Protein AF-A0A4Y2PB49-F1 (afdb_monomer_lite)

Sequence (156 aa):
MDCFWKKRYARDLRQFNTACHTHTSLLNKETLISDLRSLDALGILNPSEKKNKLQEEARDNFLSTIKVNEEGRFRVSLPWLDNHLPLKDNHDLAVKRLDSTVKRLKAEKLYDAYGEVFNEWKREGIIEEVPKSEIDLPCHYLPHRHVVKQKHYNTN

Secondary structure (DSSP, 8-state):
--------------------------------HHHHT-TTTTT----TT---HHHHHHHHHHHHT-EE-TTS-EE----PPTTPPPPPP-HHHHHHHHHHHHHHHHHTT-HHHHHHHHHHHHHTTSS-PPPGGGTTS----------PPP------

Organism: Araneus ventricosus (NCBI:txid182803)

pLDDT: mean 74.33, std 21.07, range [30.81, 96.0]

Foldseek 3Di:
DPFFDDDDDDDDDDDDDDDDDDDDDDDDDPDDVVCVPDVVVVVNDDPDDCPPVLNVQQVVQQVVQWDADPVRDTDGDDRDDPPDDQDDEDVVVSVVLVVVQCVVCVVVVNNVVVVVVVVVCVVVVVDDGDDPVCPPPRDYTDRDHDDDDDDDDDDD

Radius of gyration: 24.25 Å; chains: 1; bounding box: 45×54×57 Å

Structure (mmCIF, N/CA/C/O backbone):
data_AF-A0A4Y2PB49-F1
#
_entry.id   AF-A0A4Y2PB49-F1
#
loop_
_atom_site.group_PDB
_atom_site.id
_atom_site.type_symbol
_atom_site.label_atom_id
_atom_site.label_alt_id
_atom_site.label_comp_id
_atom_site.label_asym_id
_atom_site.label_entity_id
_atom_site.label_seq_id
_atom_site.pdbx_PDB_ins_code
_atom_site.Cartn_x
_atom_site.Cartn_y
_atom_site.Cartn_z
_atom_site.occupancy
_atom_site.B_iso_or_equiv
_atom_site.auth_seq_id
_atom_site.auth_comp_id
_atom_site.auth_asym_id
_atom_site.auth_atom_id
_atom_site.pdbx_PDB_model_num
ATOM 1 N N . MET A 1 1 ? 3.413 3.220 -15.539 1.00 33.28 1 MET A N 1
ATOM 2 C CA . MET A 1 1 ? 3.259 2.497 -14.257 1.00 33.28 1 MET A CA 1
ATOM 3 C C . MET A 1 1 ? 3.339 3.539 -13.151 1.00 33.28 1 MET A C 1
ATOM 5 O O . MET A 1 1 ? 4.307 3.565 -12.403 1.00 33.28 1 MET A O 1
ATOM 9 N N . ASP A 1 2 ? 2.345 4.426 -13.108 1.00 33.31 2 ASP A N 1
ATOM 10 C CA . ASP A 1 2 ? 2.254 5.516 -12.134 1.00 33.31 2 ASP A CA 1
ATOM 11 C C . ASP A 1 2 ? 1.086 5.198 -11.214 1.00 33.31 2 ASP A C 1
ATOM 13 O O . ASP A 1 2 ? -0.026 5.684 -11.389 1.00 33.31 2 ASP A O 1
ATOM 17 N N . CYS A 1 3 ? 1.310 4.276 -10.284 1.00 34.69 3 CYS A N 1
ATOM 18 C CA . CYS A 1 3 ? 0.318 3.941 -9.273 1.00 34.69 3 CYS A CA 1
ATOM 19 C C . CYS A 1 3 ? 1.050 3.782 -7.946 1.00 34.69 3 CYS A C 1
ATOM 21 O O . CYS A 1 3 ? 1.752 2.800 -7.696 1.00 34.69 3 CYS A O 1
ATOM 23 N N . PHE A 1 4 ? 0.931 4.822 -7.135 1.00 33.06 4 PHE A N 1
ATOM 24 C CA . PHE A 1 4 ? 1.453 4.909 -5.789 1.00 33.06 4 PHE A CA 1
ATOM 25 C C . PHE A 1 4 ? 0.488 4.224 -4.814 1.00 33.06 4 PHE A C 1
ATOM 27 O O . PHE A 1 4 ? -0.686 4.573 -4.762 1.00 33.06 4 PHE A O 1
ATOM 34 N N . TRP A 1 5 ? 0.983 3.274 -4.015 1.00 40.81 5 TRP A N 1
ATOM 35 C CA . TRP A 1 5 ? 0.150 2.475 -3.108 1.00 40.81 5 TRP A CA 1
ATOM 36 C C . TRP A 1 5 ? 0.495 2.682 -1.627 1.00 40.81 5 TRP A C 1
ATOM 38 O O . TRP A 1 5 ? 1.657 2.816 -1.233 1.00 40.81 5 TRP A O 1
ATOM 48 N N . LYS A 1 6 ? -0.568 2.693 -0.813 1.00 30.81 6 LYS A N 1
ATOM 49 C CA . LYS A 1 6 ? -0.676 3.094 0.602 1.00 30.81 6 LYS A CA 1
ATOM 50 C C . LYS A 1 6 ? -1.096 1.870 1.450 1.00 30.81 6 LYS A C 1
ATOM 52 O O . LYS A 1 6 ? -2.026 1.166 1.090 1.00 30.81 6 LYS A O 1
ATOM 57 N N . LYS A 1 7 ? -0.402 1.598 2.562 1.00 33.59 7 LYS A N 1
ATOM 58 C CA . LYS A 1 7 ? -0.534 0.456 3.532 1.00 33.59 7 LYS A CA 1
ATOM 59 C C . LYS A 1 7 ? 0.152 0.727 4.898 1.00 33.59 7 LYS A C 1
ATOM 61 O O . LYS A 1 7 ? 1.179 0.148 5.246 1.00 33.59 7 LYS A O 1
ATOM 66 N N . ARG A 1 8 ? -0.265 1.778 5.592 1.00 32.12 8 ARG A N 1
ATOM 67 C CA . ARG A 1 8 ? 0.485 2.408 6.696 1.00 32.12 8 ARG A CA 1
ATOM 68 C C . ARG A 1 8 ? 0.786 1.434 7.854 1.00 32.12 8 ARG A C 1
ATOM 70 O O . ARG A 1 8 ? -0.147 1.066 8.546 1.00 32.12 8 ARG A O 1
ATOM 77 N N . TYR A 1 9 ? 2.059 1.100 8.115 1.00 32.53 9 TYR A N 1
ATOM 78 C CA . TYR A 1 9 ? 2.522 0.554 9.407 1.00 32.53 9 TYR A CA 1
ATOM 79 C C . TYR A 1 9 ? 3.974 0.953 9.717 1.00 32.53 9 TYR A C 1
ATOM 81 O O . TYR A 1 9 ? 4.862 0.818 8.877 1.00 32.53 9 TYR A O 1
ATOM 89 N N . ALA A 1 10 ? 4.201 1.411 10.950 1.00 33.84 10 ALA A N 1
ATOM 90 C CA . ALA A 1 10 ? 5.507 1.650 11.557 1.00 33.84 10 ALA A CA 1
ATOM 91 C C . ALA A 1 10 ? 5.780 0.548 12.597 1.00 33.84 10 ALA A C 1
ATOM 93 O O . ALA A 1 10 ? 4.884 0.196 13.362 1.00 33.84 10 ALA A O 1
ATOM 94 N N . ARG A 1 11 ? 7.000 -0.002 12.625 1.00 34.06 11 ARG A N 1
ATOM 95 C CA . ARG A 1 11 ? 7.461 -0.947 13.655 1.00 34.06 11 ARG A CA 1
ATOM 96 C C . ARG A 1 11 ? 8.764 -0.414 14.250 1.00 34.06 11 ARG A C 1
ATOM 98 O O . ARG A 1 11 ? 9.738 -0.249 13.520 1.00 34.06 11 ARG A O 1
ATOM 105 N N . ASP A 1 12 ? 8.735 -0.126 15.548 1.00 33.62 12 ASP A N 1
ATOM 106 C CA . ASP A 1 12 ? 9.891 0.260 16.361 1.00 33.62 12 ASP A CA 1
ATOM 107 C C . ASP A 1 12 ? 10.733 -0.992 16.685 1.00 33.62 12 ASP A C 1
ATOM 109 O O . ASP A 1 12 ? 10.190 -2.066 16.960 1.00 33.62 12 ASP A O 1
ATOM 113 N N . LEU A 1 13 ? 12.057 -0.860 16.596 1.00 34.53 13 LEU A N 1
ATOM 114 C CA . LEU A 1 13 ? 13.055 -1.898 16.865 1.00 34.53 13 LEU A CA 1
ATOM 115 C C . LEU A 1 13 ? 13.671 -1.617 18.236 1.00 34.53 13 LEU A C 1
ATOM 117 O O . LEU A 1 13 ? 14.375 -0.624 18.400 1.00 34.53 13 LEU A O 1
ATOM 121 N N . ARG A 1 14 ? 13.491 -2.527 19.197 1.00 35.22 14 ARG A N 1
ATOM 122 C CA . ARG A 1 14 ? 14.369 -2.613 20.370 1.00 35.22 14 ARG A CA 1
ATOM 123 C C . ARG A 1 14 ? 14.804 -4.059 20.602 1.00 35.22 14 ARG A C 1
ATOM 125 O O . ARG A 1 14 ? 13.983 -4.950 20.786 1.00 35.22 14 ARG A O 1
ATOM 132 N N . GLN A 1 15 ? 16.120 -4.252 20.524 1.00 37.75 15 GLN A N 1
ATOM 133 C CA . GLN A 1 15 ? 16.862 -5.416 21.015 1.00 37.75 15 GLN A CA 1
ATOM 134 C C . GLN A 1 15 ? 16.678 -5.549 22.532 1.00 37.75 15 GLN A C 1
ATOM 136 O O . GLN A 1 15 ? 16.512 -4.521 23.175 1.00 37.75 15 GLN A O 1
ATOM 141 N N . PHE A 1 16 ? 16.780 -6.763 23.088 1.00 31.28 16 PHE A N 1
ATOM 142 C CA . PHE A 1 16 ? 17.691 -7.065 24.208 1.00 31.28 16 PHE A CA 1
ATOM 143 C C . PHE A 1 16 ? 17.756 -8.579 24.527 1.00 31.28 16 PHE A C 1
ATOM 145 O O . PHE A 1 16 ? 16.746 -9.227 24.771 1.00 31.28 16 PHE A O 1
ATOM 152 N N . ASN A 1 17 ? 19.002 -9.066 24.521 1.00 31.34 17 ASN A N 1
ATOM 153 C CA . ASN A 1 17 ? 19.662 -10.143 25.272 1.00 31.34 17 ASN A CA 1
ATOM 154 C C . ASN A 1 17 ? 19.138 -11.592 25.336 1.00 31.34 17 ASN A C 1
ATOM 156 O O . ASN A 1 17 ? 18.162 -11.935 25.992 1.00 31.34 17 ASN A O 1
ATOM 160 N N . THR A 1 18 ? 19.998 -12.458 24.793 1.00 42.44 18 THR A N 1
ATOM 161 C CA . THR A 1 18 ? 20.225 -13.869 25.122 1.00 42.44 18 THR A CA 1
ATOM 162 C C . THR A 1 18 ? 20.556 -14.077 26.606 1.00 42.44 18 THR A C 1
ATOM 164 O O . THR A 1 18 ? 21.481 -13.448 27.119 1.00 42.44 18 THR A O 1
ATOM 167 N N . ALA A 1 19 ? 19.895 -15.039 27.259 1.00 36.62 19 ALA A N 1
ATOM 168 C CA . ALA A 1 19 ? 20.401 -15.688 28.468 1.00 36.62 19 ALA A CA 1
ATOM 169 C C . ALA A 1 19 ? 20.035 -17.186 28.507 1.00 36.62 19 ALA A C 1
ATOM 171 O O . ALA A 1 19 ? 18.932 -17.596 28.157 1.00 36.62 19 ALA A O 1
ATOM 172 N N . CYS A 1 20 ? 21.048 -17.955 28.899 1.00 34.50 20 CYS A N 1
ATOM 173 C CA . CYS A 1 20 ? 21.227 -19.403 29.004 1.00 34.50 20 CYS A CA 1
ATOM 174 C C . CYS A 1 20 ? 20.045 -20.224 29.568 1.00 34.50 20 CYS A C 1
ATOM 176 O O . CYS A 1 20 ? 19.416 -19.833 30.547 1.00 34.50 20 CYS A O 1
ATOM 178 N N . HIS A 1 21 ? 19.812 -21.412 28.996 1.00 32.12 21 HIS A N 1
ATOM 179 C CA . HIS A 1 21 ? 18.908 -22.436 29.532 1.00 32.12 21 HIS A CA 1
ATOM 180 C C . HIS A 1 21 ? 19.548 -23.206 30.695 1.00 32.12 21 HIS A C 1
ATOM 182 O O . HIS A 1 21 ? 20.612 -23.801 30.536 1.00 32.12 21 HIS A O 1
ATOM 188 N N . THR A 1 22 ? 18.844 -23.295 31.826 1.00 35.81 22 THR A N 1
ATOM 189 C CA . THR A 1 22 ? 19.049 -24.347 32.830 1.00 35.81 22 THR A CA 1
ATOM 190 C C . THR A 1 22 ? 17.782 -25.190 32.955 1.00 35.81 22 THR A C 1
ATOM 192 O O . THR A 1 22 ? 16.665 -24.687 33.051 1.00 35.81 22 THR A O 1
ATOM 195 N N . HIS A 1 23 ? 17.973 -26.504 32.879 1.00 40.00 23 HIS A N 1
ATOM 196 C CA . HIS A 1 23 ? 16.931 -27.524 32.822 1.00 40.00 23 HIS A CA 1
ATOM 197 C C . HIS A 1 23 ? 16.315 -27.713 34.217 1.00 40.00 23 HIS A C 1
ATOM 199 O O . HIS A 1 23 ? 17.005 -28.157 35.134 1.00 40.00 23 HIS A O 1
ATOM 205 N N . THR A 1 24 ? 15.036 -27.385 34.403 1.00 43.09 24 THR A N 1
ATOM 206 C CA . THR A 1 24 ? 14.309 -27.681 35.650 1.00 43.09 24 THR A CA 1
ATOM 207 C C . THR A 1 24 ? 13.566 -29.005 35.485 1.00 43.09 24 THR A C 1
ATOM 209 O O . THR A 1 24 ? 12.793 -29.189 34.547 1.00 43.09 24 THR A O 1
ATOM 212 N N . SER A 1 25 ? 13.871 -29.968 36.351 1.00 47.22 25 SER A N 1
ATOM 213 C CA . SER A 1 25 ? 13.267 -31.299 36.388 1.00 47.22 25 SER A CA 1
ATOM 214 C C . SER A 1 25 ? 11.765 -31.239 36.700 1.00 47.22 25 SER A C 1
ATOM 216 O O . SER A 1 25 ? 11.314 -30.474 37.551 1.00 47.22 25 SER A O 1
ATOM 218 N N . LEU A 1 26 ? 10.998 -32.068 35.986 1.00 40.91 26 LEU A N 1
ATOM 219 C CA . LEU A 1 26 ? 9.541 -32.201 36.056 1.00 40.91 26 LEU A CA 1
ATOM 220 C C . LEU A 1 26 ? 9.073 -32.677 37.440 1.00 40.91 26 LEU A C 1
ATOM 222 O O . LEU A 1 26 ? 9.311 -33.821 37.824 1.00 40.91 26 LEU A O 1
ATOM 226 N N . LEU A 1 27 ? 8.344 -31.819 38.157 1.00 45.28 27 LEU A N 1
ATOM 227 C CA . LEU A 1 27 ? 7.489 -32.233 39.264 1.00 45.28 27 LEU A CA 1
ATOM 228 C C . LEU A 1 27 ? 6.110 -32.579 38.679 1.00 45.28 27 LEU A C 1
ATOM 230 O O . LEU A 1 27 ? 5.324 -31.686 38.366 1.00 45.28 27 LEU A O 1
ATOM 234 N N . ASN A 1 28 ? 5.826 -33.871 38.506 1.00 53.91 28 ASN A N 1
ATOM 235 C CA . ASN A 1 28 ? 4.497 -34.355 38.132 1.00 53.91 28 ASN A CA 1
ATOM 236 C C . ASN A 1 28 ? 3.523 -34.095 39.287 1.00 53.91 28 ASN A C 1
ATOM 238 O O . ASN A 1 28 ? 3.421 -34.882 40.226 1.00 53.91 28 ASN A O 1
ATOM 242 N N . LYS A 1 29 ? 2.805 -32.979 39.208 1.00 52.44 29 LYS A N 1
ATOM 243 C CA . LYS A 1 29 ? 1.485 -32.835 39.817 1.00 52.44 29 LYS A CA 1
ATOM 244 C C . LYS A 1 29 ? 0.493 -32.863 38.665 1.00 52.44 29 LYS A C 1
ATOM 246 O O . LYS A 1 29 ? 0.729 -32.199 37.661 1.00 52.44 29 LYS A O 1
ATOM 251 N N . GLU A 1 30 ? -0.554 -33.672 38.782 1.00 58.72 30 GLU A N 1
ATOM 252 C CA . GLU A 1 30 ? -1.640 -33.751 37.805 1.00 58.72 30 GLU A CA 1
ATOM 253 C C . GLU A 1 30 ? -2.319 -32.380 37.706 1.00 58.72 30 GLU A C 1
ATOM 255 O O . GLU A 1 30 ? -3.211 -32.047 38.481 1.00 58.72 30 GLU A O 1
ATOM 260 N N . THR A 1 31 ? -1.830 -31.537 36.800 1.00 54.03 31 THR A N 1
ATOM 261 C CA . THR A 1 31 ? -2.431 -30.246 36.494 1.00 54.03 31 THR A CA 1
ATOM 262 C C . THR A 1 31 ? -3.545 -30.486 35.490 1.00 54.03 31 THR A C 1
ATOM 264 O O . THR A 1 31 ? -3.346 -31.121 34.449 1.00 54.03 31 THR A O 1
ATOM 267 N N . LEU A 1 32 ? -4.750 -29.996 35.789 1.00 65.00 32 LEU A N 1
ATOM 268 C CA . LEU A 1 32 ? -5.811 -29.983 34.790 1.00 65.00 32 LEU A CA 1
ATOM 269 C C . LEU A 1 32 ? -5.318 -29.155 33.595 1.00 65.00 32 LEU A C 1
ATOM 271 O O . LEU A 1 32 ? -4.609 -28.166 33.766 1.00 65.00 32 LEU A O 1
ATOM 275 N N . ILE A 1 33 ? -5.701 -29.515 32.366 1.00 65.00 33 ILE A N 1
ATOM 276 C CA . ILE A 1 33 ? -5.315 -28.761 31.150 1.00 65.00 33 ILE A CA 1
ATOM 277 C C . ILE A 1 33 ? -5.661 -27.264 31.284 1.00 65.00 33 ILE A C 1
ATOM 279 O O . ILE A 1 33 ? -4.984 -26.406 30.717 1.00 65.00 33 ILE A O 1
ATOM 283 N N . SER A 1 34 ? -6.704 -26.958 32.062 1.00 62.91 34 SER A N 1
ATOM 284 C CA . SER A 1 34 ? -7.087 -25.599 32.446 1.00 62.91 34 SER A CA 1
ATOM 285 C C . SER A 1 34 ? -5.974 -24.866 33.202 1.00 62.91 34 SER A C 1
ATOM 287 O O . SER A 1 34 ? -5.661 -23.725 32.872 1.00 62.91 34 SER A O 1
ATOM 289 N N . ASP A 1 35 ? -5.325 -25.533 34.154 1.00 63.38 35 ASP A N 1
ATOM 290 C CA . ASP A 1 35 ? -4.254 -24.965 34.974 1.00 63.38 35 ASP A CA 1
ATOM 291 C C . ASP A 1 35 ? -2.988 -24.746 34.145 1.00 63.38 35 ASP A C 1
ATOM 293 O O . ASP A 1 35 ? -2.348 -23.710 34.274 1.00 63.38 35 ASP A O 1
ATOM 297 N N . LEU A 1 36 ? -2.682 -25.645 33.203 1.00 64.06 36 LEU A N 1
ATOM 298 C CA . LEU A 1 36 ? -1.575 -25.503 32.240 1.00 64.06 36 LEU A CA 1
ATOM 299 C C . LEU A 1 36 ? -1.717 -24.271 31.328 1.00 64.06 36 LEU A C 1
ATOM 301 O O . LEU A 1 36 ? -0.728 -23.760 30.805 1.00 64.06 36 LEU A O 1
ATOM 305 N N . ARG A 1 37 ? -2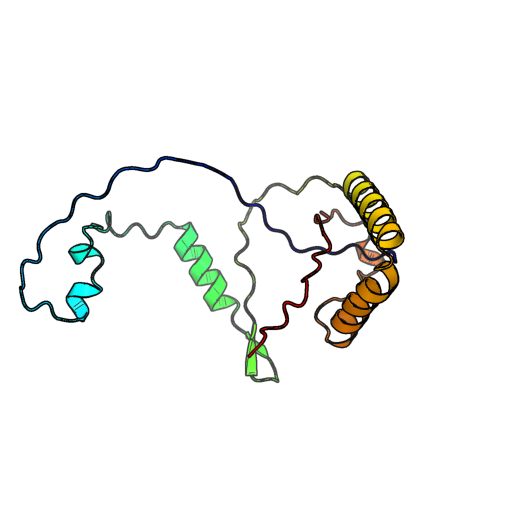.953 -23.806 31.119 1.00 63.09 37 ARG A N 1
ATOM 306 C CA . ARG A 1 37 ? -3.276 -22.600 30.343 1.00 63.09 37 ARG A CA 1
ATOM 307 C C . ARG A 1 37 ? -3.512 -21.373 31.213 1.00 63.09 37 ARG A C 1
ATOM 309 O O . ARG A 1 37 ? -3.765 -20.294 30.674 1.00 63.09 37 ARG A O 1
ATOM 316 N N . SER A 1 38 ? -3.441 -21.516 32.531 1.00 68.62 38 SER A N 1
ATOM 317 C CA . SER A 1 38 ? -3.505 -20.367 33.416 1.00 68.62 38 SER A CA 1
ATOM 318 C C . SER A 1 38 ? -2.206 -19.566 33.284 1.00 68.62 38 SER A C 1
ATOM 320 O O . SER A 1 38 ? -1.103 -20.111 33.329 1.00 68.62 38 SER A O 1
ATOM 322 N N . LEU A 1 39 ? -2.332 -18.250 33.096 1.00 64.25 39 LEU A N 1
ATOM 323 C CA . LEU A 1 39 ? -1.181 -17.334 33.109 1.00 64.25 39 LEU A CA 1
ATOM 324 C C . LEU A 1 39 ? -0.438 -17.397 34.456 1.00 64.25 39 LEU A C 1
ATOM 326 O O . LEU A 1 39 ? 0.771 -17.185 34.508 1.00 64.25 39 LEU A O 1
ATOM 330 N N . ASP A 1 40 ? -1.162 -17.781 35.509 1.00 63.62 40 ASP A N 1
ATOM 331 C CA . ASP A 1 40 ? -0.658 -17.994 36.861 1.00 63.62 40 ASP A CA 1
ATOM 332 C C . ASP A 1 40 ? 0.307 -19.192 36.947 1.00 63.62 40 ASP A C 1
ATOM 334 O O . ASP A 1 40 ? 1.396 -19.071 37.505 1.00 63.62 40 ASP A O 1
ATOM 338 N N . ALA A 1 41 ? 0.000 -20.315 36.280 1.00 69.88 41 ALA A N 1
ATOM 339 C CA . ALA A 1 41 ? 0.924 -21.452 36.168 1.00 69.88 41 ALA A CA 1
ATOM 340 C C . ALA A 1 41 ? 2.201 -21.120 35.377 1.00 69.88 41 ALA A C 1
ATOM 342 O O . ALA A 1 41 ? 3.227 -21.774 35.562 1.00 69.88 41 ALA A O 1
ATOM 343 N N . LEU A 1 42 ? 2.156 -20.095 34.518 1.00 70.00 42 LEU A N 1
ATOM 344 C CA . LEU A 1 42 ? 3.323 -19.568 33.803 1.00 70.00 42 LEU A CA 1
ATOM 345 C C . LEU A 1 42 ? 4.101 -18.520 34.619 1.00 70.00 42 LEU A C 1
ATOM 347 O O . LEU A 1 42 ? 5.044 -17.924 34.099 1.00 70.00 42 LEU A O 1
ATOM 351 N N . GLY A 1 43 ? 3.717 -18.265 35.877 1.00 63.50 43 GLY A N 1
ATOM 352 C CA . GLY A 1 43 ? 4.334 -17.246 36.729 1.00 63.50 43 GLY A CA 1
ATOM 353 C C . GLY A 1 43 ? 4.074 -15.811 36.258 1.00 63.50 43 GLY A C 1
ATOM 354 O O . GLY A 1 43 ? 4.705 -14.872 36.744 1.00 63.50 43 GLY A O 1
ATOM 355 N N . ILE A 1 44 ? 3.149 -15.624 35.312 1.00 72.31 44 ILE A N 1
ATOM 356 C CA . ILE A 1 44 ? 2.699 -14.316 34.845 1.00 72.31 44 ILE A CA 1
ATOM 357 C C . ILE A 1 44 ? 1.549 -13.904 35.760 1.00 72.31 44 ILE A C 1
ATOM 359 O O . ILE A 1 44 ? 0.370 -14.076 35.448 1.00 72.31 44 ILE A O 1
ATOM 363 N N . LEU A 1 45 ? 1.913 -13.362 36.921 1.00 65.44 45 LEU A N 1
ATOM 364 C CA . LEU A 1 45 ? 0.963 -12.709 37.811 1.00 65.44 45 LEU A CA 1
ATOM 365 C C . LEU A 1 45 ? 0.346 -11.541 37.043 1.00 65.44 45 LEU A C 1
ATOM 367 O O . LEU A 1 45 ? 1.064 -10.612 36.670 1.00 65.44 45 LEU A O 1
ATOM 371 N N . ASN A 1 46 ? -0.965 -11.590 36.786 1.00 57.94 46 ASN A N 1
ATOM 372 C CA . ASN A 1 46 ? -1.688 -10.460 36.212 1.00 57.94 46 ASN A CA 1
ATOM 373 C C . ASN A 1 46 ? -1.489 -9.270 37.158 1.00 57.94 46 ASN A C 1
ATOM 375 O O . ASN A 1 46 ? -2.031 -9.298 38.268 1.00 57.94 46 ASN A O 1
ATOM 379 N N . PRO A 1 47 ? -0.728 -8.229 36.772 1.00 56.53 47 PRO A N 1
ATOM 380 C CA . PRO A 1 47 ? -0.637 -7.024 37.568 1.00 56.53 47 PRO A CA 1
ATOM 381 C C . PRO A 1 47 ? -2.000 -6.355 37.422 1.00 56.53 47 PRO A C 1
ATOM 383 O O . PRO A 1 47 ? -2.243 -5.670 36.435 1.00 56.53 47 PRO A O 1
ATOM 386 N N . SER A 1 48 ? -2.908 -6.701 38.336 1.00 52.59 48 SER A N 1
ATOM 387 C CA . SER A 1 48 ? -4.170 -6.033 38.644 1.00 52.59 48 SER A CA 1
ATOM 388 C C . SER A 1 48 ? -4.836 -5.333 37.462 1.00 52.59 48 SER A C 1
ATOM 390 O O . SER A 1 48 ? -4.482 -4.198 37.183 1.00 52.59 48 SER A O 1
ATOM 392 N N . GLU A 1 49 ? -5.804 -6.004 36.821 1.00 56.31 49 GLU A N 1
ATOM 393 C CA . GLU 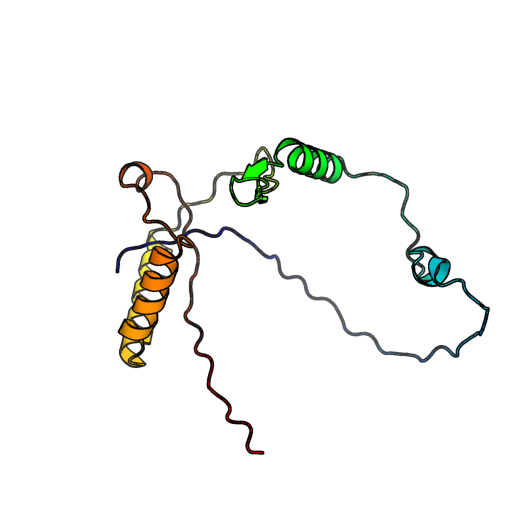A 1 49 ? -7.065 -5.516 36.204 1.00 56.31 49 GLU A CA 1
ATOM 394 C C . GLU A 1 49 ? -7.218 -4.034 35.780 1.00 56.31 49 GLU A C 1
ATOM 396 O O . GLU A 1 49 ? -8.326 -3.516 35.658 1.00 56.31 49 GLU A O 1
ATOM 401 N N . LYS A 1 50 ? -6.149 -3.311 35.476 1.00 56.19 50 LYS A N 1
ATOM 402 C CA . LYS A 1 50 ? -6.199 -2.012 34.835 1.00 56.19 50 LYS A CA 1
ATOM 403 C C . LYS A 1 50 ? -6.297 -2.328 33.363 1.00 56.19 50 LYS A C 1
ATOM 405 O O . LYS A 1 50 ? -5.297 -2.316 32.651 1.00 56.19 50 LYS A O 1
ATOM 410 N N . LYS A 1 51 ? -7.518 -2.633 32.911 1.00 54.88 51 LYS A N 1
ATOM 411 C CA . LYS A 1 51 ? -7.867 -2.436 31.504 1.00 54.88 51 LYS A CA 1
ATOM 412 C C . LYS A 1 51 ? -7.390 -1.030 31.169 1.00 54.88 51 LYS A C 1
ATOM 414 O O . LYS A 1 51 ? -7.895 -0.047 31.712 1.00 54.88 51 LYS A O 1
ATOM 419 N N . ASN A 1 52 ? -6.327 -0.936 30.378 1.00 70.25 52 ASN A N 1
ATOM 420 C CA . ASN A 1 52 ? -5.841 0.365 29.957 1.00 70.25 52 ASN A CA 1
ATOM 421 C C . ASN A 1 52 ? -6.985 0.994 29.162 1.00 70.25 52 ASN A C 1
ATOM 423 O O . ASN A 1 52 ? -7.559 0.311 28.318 1.00 70.25 52 ASN A O 1
ATOM 427 N N . LYS A 1 53 ? -7.332 2.260 29.422 1.00 75.75 53 LYS A N 1
ATOM 428 C CA . LYS A 1 53 ? -8.439 2.953 28.729 1.00 75.75 53 LYS A CA 1
ATOM 429 C C . LYS A 1 53 ? -8.394 2.742 27.208 1.00 75.75 53 LYS A C 1
ATOM 431 O O . LYS A 1 53 ? -9.400 2.420 26.596 1.00 75.75 53 LYS A O 1
ATOM 436 N N . LEU A 1 54 ? -7.185 2.743 26.648 1.00 76.31 54 LEU A N 1
ATOM 437 C CA . LEU A 1 54 ? -6.913 2.449 25.241 1.00 76.31 54 LEU A CA 1
ATOM 438 C C . LEU A 1 54 ? -7.382 1.056 24.769 1.00 76.31 54 LEU A C 1
ATOM 440 O O . LEU A 1 54 ? -7.829 0.902 23.638 1.00 76.31 54 LEU A O 1
ATOM 444 N N . GLN A 1 55 ? -7.260 0.020 25.602 1.00 78.19 55 GLN A N 1
ATOM 445 C CA . GLN A 1 55 ? -7.735 -1.331 25.277 1.00 78.19 55 GLN A CA 1
ATOM 446 C C . GLN A 1 55 ? -9.263 -1.399 25.263 1.00 78.19 55 GLN A C 1
ATOM 448 O O . GLN A 1 55 ? -9.836 -2.138 24.467 1.00 78.19 55 GLN A O 1
ATOM 453 N N . GLU A 1 56 ? -9.913 -0.644 26.148 1.00 82.75 56 GLU A N 1
ATOM 454 C CA . GLU A 1 56 ? -11.369 -0.541 26.204 1.00 82.75 56 GLU A CA 1
ATOM 455 C C . GLU A 1 56 ? -11.908 0.228 24.993 1.00 82.75 56 GLU A C 1
ATOM 457 O O . GLU A 1 56 ? -12.748 -0.300 24.275 1.00 82.75 56 GLU A O 1
ATOM 462 N N . GLU A 1 57 ? -11.315 1.378 24.669 1.00 83.88 57 GLU A N 1
ATOM 463 C CA . GLU A 1 57 ? -11.631 2.158 23.465 1.00 83.88 57 GLU A CA 1
ATOM 464 C C . GLU A 1 57 ? -11.426 1.339 22.179 1.00 83.88 57 GLU A C 1
ATOM 466 O O . GLU A 1 57 ? -12.289 1.315 21.303 1.00 83.88 57 GLU A O 1
ATOM 471 N N . ALA A 1 58 ? -10.320 0.594 22.069 1.00 84.06 58 ALA A N 1
ATOM 472 C CA . ALA A 1 58 ? -10.074 -0.277 20.920 1.00 84.06 58 ALA A CA 1
ATOM 473 C C . ALA A 1 58 ? -11.116 -1.404 20.803 1.00 84.06 58 ALA A C 1
ATOM 475 O O . ALA A 1 58 ? -11.534 -1.743 19.693 1.00 84.06 58 ALA A O 1
ATOM 476 N N . ARG A 1 59 ? -11.550 -1.979 21.933 1.00 85.62 59 ARG A N 1
ATOM 477 C CA . ARG A 1 59 ? -12.599 -3.007 21.977 1.00 85.62 59 ARG A CA 1
ATOM 478 C C . ARG A 1 59 ? -13.950 -2.430 21.562 1.00 85.62 59 ARG A C 1
ATOM 480 O O . ARG A 1 59 ? -14.654 -3.051 20.770 1.00 85.62 59 ARG A O 1
ATOM 487 N N . ASP A 1 60 ? -14.302 -1.258 22.069 1.00 87.69 60 ASP A N 1
ATOM 488 C CA . ASP A 1 60 ? -15.583 -0.620 21.781 1.00 87.69 60 ASP A CA 1
ATOM 489 C C . ASP A 1 60 ? -15.642 -0.155 20.311 1.00 87.69 60 ASP A C 1
ATOM 491 O O . ASP A 1 60 ? -16.645 -0.382 19.628 1.00 87.69 60 ASP A O 1
ATOM 495 N N . ASN A 1 61 ? -14.532 0.352 19.760 1.00 86.94 61 ASN A N 1
ATOM 496 C CA . ASN A 1 61 ? -14.377 0.642 18.327 1.00 86.94 61 ASN A CA 1
ATOM 497 C C . ASN A 1 61 ? -14.510 -0.620 17.461 1.00 86.94 61 ASN A C 1
ATOM 499 O O . ASN A 1 61 ? -15.168 -0.600 16.418 1.00 86.94 61 ASN A O 1
ATOM 503 N N . PHE A 1 62 ? -13.916 -1.736 17.895 1.00 88.12 62 PHE A N 1
ATOM 504 C CA . PHE A 1 62 ? -14.049 -3.018 17.209 1.00 88.12 62 PHE A CA 1
ATOM 505 C C . PHE A 1 62 ? -15.515 -3.453 17.144 1.00 88.12 62 PHE A C 1
ATOM 507 O O . PHE A 1 62 ? -16.022 -3.663 16.047 1.00 88.12 62 PHE A O 1
ATOM 514 N N . LEU A 1 63 ? -16.200 -3.532 18.292 1.00 89.75 63 LEU A N 1
ATOM 515 C CA . LEU A 1 63 ? -17.585 -4.008 18.391 1.00 89.75 63 LEU A CA 1
ATOM 516 C C . LEU A 1 63 ? -18.574 -3.121 17.628 1.00 89.75 63 LEU A C 1
ATOM 518 O O . LEU A 1 63 ? -19.461 -3.632 16.950 1.00 89.75 63 LEU A O 1
ATOM 522 N N . SER A 1 64 ? -18.405 -1.802 17.707 1.00 89.56 64 SER A N 1
ATOM 523 C CA . SER A 1 64 ? -19.275 -0.840 17.020 1.00 89.56 64 SER A CA 1
ATOM 524 C C . SER A 1 64 ? -19.109 -0.843 15.500 1.00 89.56 64 SER A C 1
ATOM 526 O O . SER A 1 64 ? -20.050 -0.493 14.787 1.00 89.56 64 SER A O 1
ATOM 528 N N . THR A 1 65 ? -17.946 -1.259 14.983 1.00 89.88 65 THR A N 1
ATOM 529 C CA . THR A 1 65 ? -17.671 -1.209 13.539 1.00 89.88 65 THR A CA 1
ATOM 530 C C . THR A 1 65 ? -17.824 -2.548 12.819 1.00 89.88 65 THR A C 1
ATOM 532 O O . THR A 1 65 ? -17.544 -2.634 11.621 1.00 89.88 65 THR A O 1
ATOM 535 N N . ILE A 1 66 ? -18.278 -3.596 13.508 1.00 92.62 66 ILE A N 1
ATOM 536 C CA . ILE A 1 66 ? -18.532 -4.892 12.873 1.00 92.62 66 ILE A CA 1
ATOM 537 C C . ILE A 1 66 ? -19.704 -4.760 11.901 1.00 92.62 66 ILE A C 1
ATOM 539 O O . ILE A 1 66 ? -20.825 -4.431 12.284 1.00 92.62 66 ILE A O 1
ATOM 543 N N . LYS A 1 67 ? -19.450 -5.063 10.629 1.00 92.75 67 LYS A N 1
ATOM 544 C CA . LYS A 1 67 ? -20.466 -5.157 9.577 1.00 92.75 67 LYS A CA 1
ATOM 545 C C . LYS A 1 67 ? -20.305 -6.473 8.837 1.00 92.75 67 LYS A C 1
ATOM 547 O O . LYS A 1 67 ? -19.187 -6.939 8.643 1.00 92.75 67 LYS A O 1
ATOM 552 N N . VAL A 1 68 ? -21.411 -7.068 8.410 1.00 91.81 68 VAL A N 1
ATOM 553 C CA . VAL A 1 68 ? -21.397 -8.269 7.569 1.00 91.81 68 VAL A CA 1
ATOM 554 C C . VAL A 1 68 ? -21.735 -7.844 6.148 1.00 91.81 68 VAL A C 1
ATOM 556 O O . VAL A 1 68 ? -22.710 -7.130 5.932 1.00 91.81 68 VAL A O 1
ATOM 559 N N . ASN A 1 69 ? -20.904 -8.237 5.188 1.00 88.81 69 ASN A N 1
ATOM 560 C CA . ASN A 1 69 ? -21.180 -7.988 3.776 1.00 88.81 69 ASN A CA 1
ATOM 561 C C . ASN A 1 69 ? -22.231 -8.952 3.228 1.00 88.81 69 ASN A C 1
ATOM 563 O O . ASN A 1 69 ? -22.507 -9.988 3.824 1.00 88.81 69 ASN A O 1
ATOM 567 N N . GLU A 1 70 ? -22.700 -8.673 2.015 1.00 90.50 70 GLU A N 1
ATOM 568 C CA . GLU A 1 70 ? -23.579 -9.549 1.227 1.00 90.50 70 GLU A CA 1
ATOM 569 C C . GLU A 1 70 ? -22.997 -10.964 1.029 1.00 90.50 70 GLU A C 1
ATOM 571 O O . GLU A 1 70 ? -23.733 -11.941 0.975 1.00 90.50 70 GLU A O 1
ATOM 576 N N . GLU A 1 71 ? -21.666 -11.098 1.024 1.00 90.75 71 GLU A N 1
ATOM 577 C CA . GLU A 1 71 ? -20.949 -12.383 0.957 1.00 90.75 71 GLU A CA 1
ATOM 578 C C . GLU A 1 71 ? -20.797 -13.100 2.318 1.00 90.75 71 GLU A C 1
ATOM 580 O O . GLU A 1 71 ? -20.062 -14.081 2.427 1.00 90.75 71 GLU A O 1
ATOM 585 N N . GLY A 1 72 ? -21.389 -12.579 3.398 1.00 90.56 72 GLY A N 1
ATOM 586 C CA . GLY A 1 72 ? -21.278 -13.150 4.747 1.00 90.56 72 GLY A CA 1
ATOM 587 C C . GLY A 1 72 ? -19.934 -12.906 5.453 1.00 90.56 72 GLY A C 1
ATOM 588 O O . GLY A 1 72 ? -19.685 -13.461 6.521 1.00 90.56 72 GLY A O 1
ATOM 589 N N . ARG A 1 73 ? -19.048 -12.075 4.886 1.00 91.81 73 ARG A N 1
ATOM 590 C CA . ARG A 1 73 ? -17.740 -11.737 5.480 1.00 91.81 73 ARG A CA 1
ATOM 591 C C . ARG A 1 73 ? -17.848 -10.561 6.447 1.00 91.81 73 ARG A C 1
ATOM 593 O O . ARG A 1 73 ? -18.446 -9.540 6.109 1.00 91.81 73 ARG A O 1
ATOM 600 N N . PHE A 1 74 ? -17.195 -10.672 7.603 1.00 92.31 74 PHE A N 1
ATOM 601 C CA . PHE A 1 74 ? -17.063 -9.564 8.547 1.00 92.31 74 PHE A CA 1
ATOM 602 C C . PHE A 1 74 ? -16.086 -8.509 8.015 1.00 92.31 74 PHE A C 1
ATOM 604 O O . PHE A 1 74 ? -14.939 -8.811 7.686 1.00 92.31 74 PHE A O 1
ATOM 611 N N . ARG A 1 75 ? -16.531 -7.256 7.971 1.00 91.12 75 ARG A N 1
ATOM 612 C CA . ARG A 1 75 ? -15.694 -6.065 7.834 1.00 91.12 75 ARG A CA 1
ATOM 613 C C . ARG A 1 75 ? -15.671 -5.344 9.170 1.00 91.12 75 ARG A C 1
ATOM 615 O O . ARG A 1 75 ? -16.712 -5.146 9.787 1.00 91.12 75 ARG A O 1
ATOM 622 N N . VAL A 1 76 ? -14.480 -4.943 9.590 1.00 92.25 76 VAL A N 1
ATOM 623 C CA . VAL A 1 76 ? -14.267 -4.150 10.800 1.00 92.25 76 VAL A CA 1
ATOM 624 C C . VAL A 1 76 ? -13.302 -3.027 10.453 1.00 92.25 76 VAL A C 1
ATOM 626 O O . VAL A 1 76 ? -12.364 -3.236 9.680 1.00 92.25 76 VAL A O 1
ATOM 629 N N . SER A 1 77 ? -13.531 -1.836 10.997 1.00 87.62 77 SER A N 1
ATOM 630 C CA . SER A 1 77 ? -12.582 -0.735 10.853 1.00 87.62 77 SER A CA 1
ATOM 631 C C . SER A 1 77 ? -11.324 -0.993 11.666 1.00 87.62 77 SER A C 1
ATOM 633 O O . SER A 1 77 ? -11.355 -1.607 12.732 1.00 87.62 77 SER A O 1
ATOM 635 N N . LEU A 1 78 ? -10.203 -0.483 11.163 1.00 86.62 78 LEU A N 1
ATOM 636 C CA . LEU A 1 78 ? -8.961 -0.485 11.920 1.00 86.62 78 LEU A CA 1
ATOM 637 C C . LEU A 1 78 ? -9.112 0.411 13.163 1.00 86.62 78 LEU A C 1
ATOM 639 O O . LEU A 1 78 ? -9.684 1.498 13.050 1.00 86.62 78 LEU A O 1
ATOM 643 N N . PRO A 1 79 ? -8.597 -0.014 14.329 1.00 82.94 79 PRO A N 1
ATOM 644 C CA . PRO A 1 79 ? -8.600 0.805 15.532 1.00 82.94 79 PRO A CA 1
ATOM 645 C C . PRO A 1 79 ? -7.578 1.933 15.361 1.00 82.94 79 PRO A C 1
ATOM 647 O O . PRO A 1 79 ? -6.372 1.738 15.532 1.00 82.94 79 PRO A O 1
ATOM 650 N N . TRP A 1 80 ? -8.055 3.105 14.953 1.00 78.94 80 TRP A N 1
ATOM 651 C CA . TRP A 1 80 ? -7.235 4.305 14.837 1.00 78.94 80 TRP A CA 1
ATOM 652 C C . TRP A 1 80 ? -7.052 4.955 16.206 1.00 78.94 80 TRP A C 1
ATOM 654 O O . TRP A 1 80 ? -7.948 4.918 17.043 1.00 78.94 80 TRP A O 1
ATOM 664 N N . LEU A 1 81 ? -5.878 5.549 16.428 1.00 78.94 81 LEU A N 1
ATOM 665 C CA . LEU A 1 81 ? -5.648 6.388 17.596 1.00 78.94 81 LEU A CA 1
ATOM 666 C C . LEU A 1 81 ? -6.135 7.805 17.287 1.00 78.94 81 LEU A C 1
ATOM 668 O O . LEU A 1 81 ? -5.656 8.433 16.332 1.00 78.94 81 LEU A O 1
ATOM 672 N N . ASP A 1 82 ? -7.047 8.307 18.109 1.00 71.44 82 ASP A N 1
ATOM 673 C CA . ASP A 1 82 ? -7.501 9.689 18.026 1.00 71.44 82 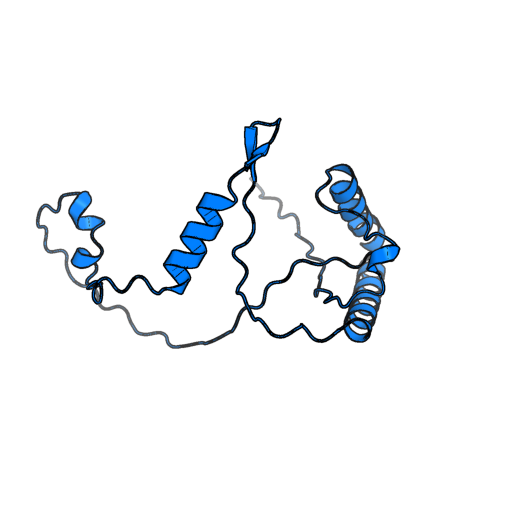ASP A CA 1
ATOM 674 C C . ASP A 1 82 ? -6.361 10.656 18.391 1.00 71.44 82 ASP A C 1
ATOM 676 O O . ASP A 1 82 ? -5.484 10.346 19.199 1.00 71.44 82 ASP A O 1
ATOM 680 N N . ASN A 1 83 ? -6.346 11.838 17.768 1.00 76.44 83 ASN A N 1
ATOM 681 C CA . ASN A 1 83 ? -5.336 12.890 17.978 1.00 76.44 83 ASN A CA 1
ATOM 682 C C . ASN A 1 83 ? -3.888 12.536 17.579 1.00 76.44 83 ASN A C 1
ATOM 684 O O . ASN A 1 83 ? -2.931 13.087 18.127 1.00 76.44 83 ASN A O 1
ATOM 688 N N . HIS A 1 84 ? -3.687 11.652 16.599 1.00 77.56 84 HIS A N 1
ATOM 689 C CA . HIS A 1 84 ? -2.358 11.471 16.011 1.00 77.56 84 HIS A CA 1
ATOM 690 C C . HIS A 1 84 ? -1.917 12.703 15.196 1.00 77.56 84 HIS A C 1
ATOM 692 O O . HIS A 1 84 ? -2.717 13.321 14.490 1.00 77.56 84 HIS A O 1
ATOM 698 N N . LEU A 1 85 ? -0.624 13.042 15.251 1.00 80.62 85 LEU A N 1
ATOM 699 C CA . LEU A 1 85 ? -0.060 14.093 14.401 1.00 80.62 85 LEU A CA 1
ATOM 700 C C . LEU A 1 85 ? -0.183 13.707 12.912 1.00 80.62 85 LEU A C 1
ATOM 702 O O . LEU A 1 85 ? 0.042 12.536 12.571 1.00 80.62 85 LEU A O 1
ATOM 706 N N . PRO A 1 86 ? -0.480 14.667 12.014 1.00 81.38 86 PRO A N 1
ATOM 707 C CA . PRO A 1 86 ? -0.464 14.422 10.577 1.00 81.38 86 PRO A CA 1
ATOM 708 C C . PRO A 1 86 ? 0.887 13.851 10.136 1.00 81.38 86 PRO A C 1
ATOM 710 O O . PRO A 1 86 ? 1.942 14.303 10.589 1.00 81.38 86 PRO A O 1
ATOM 713 N N . LEU A 1 87 ? 0.876 12.858 9.242 1.00 83.69 87 LEU A N 1
ATOM 714 C CA . LEU A 1 87 ? 2.132 12.374 8.670 1.00 83.69 87 LEU A CA 1
ATOM 715 C C . LEU A 1 87 ? 2.729 13.432 7.757 1.00 83.69 87 LEU A C 1
ATOM 717 O O . LEU A 1 87 ? 2.023 14.063 6.973 1.00 83.69 87 LEU A O 1
ATOM 721 N N . LYS A 1 88 ? 4.054 13.546 7.807 1.00 86.06 88 LYS A N 1
ATOM 722 C CA . LYS A 1 88 ? 4.800 14.318 6.824 1.00 86.06 88 LYS A CA 1
ATOM 723 C C . LYS A 1 88 ? 4.658 13.675 5.441 1.00 86.06 88 LYS A C 1
ATOM 725 O O . LYS A 1 88 ? 4.768 12.448 5.313 1.00 86.06 88 LYS A O 1
ATOM 730 N N . ASP A 1 89 ? 4.479 14.516 4.429 1.00 87.62 89 ASP A N 1
ATOM 731 C CA . ASP A 1 89 ? 4.534 14.100 3.032 1.00 87.62 89 ASP A CA 1
ATOM 732 C C . ASP A 1 89 ? 5.927 13.543 2.680 1.00 87.62 89 ASP A C 1
ATOM 734 O O . ASP A 1 89 ? 6.967 14.009 3.161 1.00 87.62 89 ASP A O 1
ATOM 738 N N . ASN A 1 90 ? 5.937 12.488 1.873 1.00 91.94 90 ASN A N 1
ATOM 739 C CA . ASN A 1 90 ? 7.132 11.792 1.420 1.00 91.94 90 ASN A CA 1
ATOM 740 C C . ASN A 1 90 ? 7.131 11.514 -0.092 1.00 91.94 90 ASN A C 1
ATOM 742 O O . ASN A 1 90 ? 7.874 10.629 -0.529 1.00 91.94 90 ASN A O 1
ATOM 746 N N . HIS A 1 91 ? 6.346 12.262 -0.875 1.00 90.00 91 HIS A N 1
ATOM 747 C CA . HIS A 1 91 ? 6.238 12.118 -2.327 1.00 90.00 91 HIS A CA 1
ATOM 748 C C . HIS A 1 91 ? 7.599 12.004 -3.030 1.00 90.00 91 HIS A C 1
ATOM 750 O O . HIS A 1 91 ? 7.894 10.979 -3.646 1.00 90.00 91 HIS A O 1
ATOM 756 N N . ASP A 1 92 ? 8.487 12.986 -2.856 1.00 91.19 92 ASP A N 1
ATOM 757 C CA . ASP A 1 92 ? 9.787 13.016 -3.545 1.00 91.19 92 ASP A CA 1
ATOM 758 C C . ASP A 1 92 ? 10.661 11.795 -3.236 1.00 91.19 92 ASP A C 1
ATOM 760 O O . ASP A 1 92 ? 11.377 11.270 -4.094 1.00 91.19 92 ASP A O 1
ATOM 764 N N . LEU A 1 93 ? 10.613 11.319 -1.989 1.00 93.19 93 LEU A N 1
ATOM 765 C CA . LEU A 1 93 ? 11.338 10.122 -1.576 1.00 93.19 93 LEU A CA 1
ATOM 766 C C . LEU A 1 93 ? 10.725 8.868 -2.205 1.00 93.19 93 LEU A C 1
ATOM 768 O O . LEU A 1 93 ? 11.452 7.953 -2.598 1.00 93.19 93 LEU A O 1
ATOM 772 N N . ALA A 1 94 ? 9.400 8.815 -2.292 1.00 93.00 94 ALA A N 1
ATOM 773 C CA . ALA A 1 94 ? 8.676 7.706 -2.883 1.00 93.00 94 ALA A CA 1
ATOM 774 C C . ALA A 1 94 ? 8.927 7.612 -4.397 1.00 93.00 94 ALA A C 1
ATOM 776 O O . ALA A 1 94 ? 9.245 6.523 -4.873 1.00 93.00 94 ALA A O 1
ATOM 777 N N . VAL A 1 95 ? 8.922 8.737 -5.123 1.00 92.31 95 VAL A N 1
ATOM 778 C CA . VAL A 1 95 ? 9.298 8.809 -6.550 1.00 92.31 95 VAL A CA 1
ATOM 779 C C . VAL A 1 95 ? 10.718 8.278 -6.765 1.00 92.31 95 VAL A C 1
ATOM 781 O O . VAL A 1 95 ? 10.939 7.399 -7.598 1.00 92.31 95 VAL A O 1
ATOM 784 N N . LYS A 1 96 ? 11.696 8.739 -5.971 1.00 94.44 96 LYS A N 1
ATOM 785 C CA . LYS A 1 96 ? 13.093 8.271 -6.074 1.00 94.44 96 LYS A CA 1
ATOM 786 C C . LYS A 1 96 ? 13.229 6.766 -5.816 1.00 94.44 96 LYS A C 1
ATOM 788 O O . LYS A 1 96 ? 13.995 6.080 -6.494 1.00 94.44 96 LYS A O 1
ATOM 793 N N . ARG A 1 97 ? 12.488 6.235 -4.838 1.00 94.38 97 ARG A N 1
ATOM 794 C CA . ARG A 1 97 ? 12.452 4.791 -4.538 1.00 94.38 97 ARG A CA 1
ATOM 795 C C . ARG A 1 97 ? 11.813 3.989 -5.668 1.00 94.38 97 ARG A C 1
ATOM 797 O O . ARG A 1 97 ? 12.304 2.900 -5.978 1.00 94.38 97 ARG A O 1
ATOM 804 N N . LEU A 1 98 ? 10.754 4.520 -6.277 1.00 93.44 98 LEU A N 1
ATOM 805 C CA . LEU A 1 98 ? 10.095 3.908 -7.424 1.00 93.44 98 LEU A CA 1
ATOM 806 C C . LEU A 1 98 ? 11.062 3.816 -8.607 1.00 93.44 98 LEU A C 1
ATOM 808 O O . LEU A 1 98 ? 11.281 2.715 -9.102 1.00 93.44 98 LEU A O 1
ATOM 812 N N . ASP A 1 99 ? 11.721 4.914 -8.985 1.00 94.06 99 ASP A N 1
ATOM 813 C CA . ASP A 1 99 ? 12.693 4.931 -10.089 1.00 94.06 99 ASP A CA 1
ATOM 814 C C . ASP A 1 99 ? 13.834 3.917 -9.873 1.00 94.06 99 ASP A C 1
ATOM 816 O O . ASP A 1 99 ? 14.146 3.109 -10.749 1.00 94.06 99 ASP A O 1
ATOM 820 N N . SER A 1 100 ? 14.401 3.872 -8.663 1.00 93.25 100 SER A N 1
ATOM 821 C CA . SER A 1 100 ? 15.415 2.874 -8.291 1.00 93.25 100 SER A CA 1
ATOM 822 C C . SER A 1 100 ? 14.906 1.431 -8.440 1.00 93.25 100 SER A C 1
ATOM 824 O O . SER A 1 100 ? 15.589 0.569 -9.002 1.00 93.25 100 SER A O 1
ATOM 826 N N . THR A 1 101 ? 13.676 1.164 -7.993 1.00 92.12 101 THR A N 1
ATOM 827 C CA . THR A 1 101 ? 13.050 -0.162 -8.099 1.00 92.12 101 THR A CA 1
ATOM 828 C C . THR A 1 101 ? 12.800 -0.546 -9.556 1.00 92.12 101 THR A C 1
ATOM 830 O O . THR A 1 101 ? 13.120 -1.666 -9.950 1.00 92.12 101 THR A O 1
ATOM 833 N N . VAL A 1 102 ? 12.307 0.387 -10.376 1.00 92.81 102 VAL A N 1
ATOM 834 C CA . VAL A 1 102 ? 12.077 0.191 -11.814 1.00 92.81 102 VAL A CA 1
ATOM 835 C C . VAL A 1 102 ? 13.383 -0.126 -12.538 1.00 92.81 102 VAL A C 1
ATOM 837 O O . VAL A 1 102 ? 13.432 -1.081 -13.313 1.00 92.81 102 VAL A O 1
ATOM 840 N N . LYS A 1 103 ? 14.459 0.621 -12.262 1.00 94.25 103 LYS A N 1
ATOM 841 C CA . LYS A 1 103 ? 15.790 0.366 -12.837 1.00 94.25 103 LYS A CA 1
ATOM 842 C C . LYS A 1 103 ? 16.280 -1.045 -12.523 1.00 94.25 103 LYS A C 1
ATOM 844 O O . LYS A 1 103 ? 16.717 -1.755 -13.426 1.00 94.25 103 LYS A O 1
ATOM 849 N N . ARG A 1 104 ? 16.147 -1.480 -11.267 1.00 91.94 104 ARG A N 1
ATOM 850 C CA . ARG A 1 104 ? 16.544 -2.830 -10.845 1.00 91.94 104 ARG A CA 1
ATOM 851 C C . ARG A 1 104 ? 15.692 -3.922 -11.498 1.00 91.94 104 ARG A C 1
ATOM 853 O O . ARG A 1 104 ? 16.244 -4.889 -12.007 1.00 91.94 104 ARG A O 1
ATOM 860 N N . LEU A 1 105 ? 14.372 -3.749 -11.552 1.00 92.50 105 LEU A N 1
ATOM 861 C CA . LEU A 1 105 ? 13.464 -4.704 -12.203 1.00 92.50 105 LEU A CA 1
ATOM 862 C C . LEU A 1 105 ? 13.754 -4.864 -13.698 1.00 92.50 105 LEU A C 1
ATOM 864 O O . LEU A 1 105 ? 13.694 -5.975 -14.219 1.00 92.50 105 LEU A O 1
ATOM 868 N N . LYS A 1 106 ? 14.091 -3.767 -14.386 1.00 93.88 106 LYS A N 1
ATOM 869 C CA . LYS A 1 106 ? 14.504 -3.808 -15.794 1.00 93.88 106 LYS A CA 1
ATOM 870 C C . LYS A 1 106 ? 15.838 -4.534 -15.969 1.00 93.88 106 LYS A C 1
ATOM 872 O O . LYS A 1 106 ? 15.947 -5.364 -16.866 1.00 93.88 106 LYS A O 1
ATOM 877 N N . ALA A 1 107 ? 16.816 -4.278 -15.098 1.00 93.88 107 ALA A N 1
ATOM 878 C CA . ALA A 1 107 ? 18.101 -4.982 -15.118 1.00 93.88 107 ALA A CA 1
ATOM 879 C C . ALA A 1 107 ? 17.941 -6.500 -14.897 1.00 93.88 107 ALA A C 1
ATOM 881 O O . ALA A 1 107 ? 18.601 -7.294 -15.561 1.00 93.88 107 ALA A O 1
ATOM 882 N N . GLU A 1 108 ? 17.019 -6.902 -14.021 1.00 91.75 108 GLU A N 1
ATOM 883 C CA . GLU A 1 108 ? 16.693 -8.307 -13.737 1.00 91.75 108 GLU A CA 1
ATOM 884 C C . GLU A 1 108 ? 15.727 -8.937 -14.762 1.00 91.75 108 GLU A C 1
ATOM 886 O O . GLU A 1 108 ? 15.438 -10.127 -14.667 1.00 91.75 108 GLU A O 1
ATOM 891 N N . LYS A 1 109 ? 15.231 -8.173 -15.751 1.00 93.31 109 LYS A N 1
ATOM 892 C CA . LYS A 1 109 ? 14.215 -8.598 -16.740 1.00 93.31 109 LYS A CA 1
ATOM 893 C C . LYS A 1 109 ? 12.899 -9.090 -16.115 1.00 93.31 109 LYS A C 1
ATOM 895 O O . LYS A 1 109 ? 12.218 -9.944 -16.671 1.00 93.31 109 LYS A O 1
ATOM 900 N N . LEU A 1 110 ? 12.526 -8.533 -14.963 1.00 92.88 110 LEU A N 1
ATOM 901 C CA . LEU A 1 110 ? 11.313 -8.894 -14.216 1.00 92.88 110 LEU A CA 1
ATOM 902 C C . LEU A 1 110 ? 10.214 -7.829 -14.284 1.00 92.88 110 LEU A C 1
ATOM 904 O O . LEU A 1 110 ? 9.176 -7.990 -13.651 1.00 92.88 110 LEU A O 1
ATOM 908 N N . TYR A 1 111 ? 10.434 -6.737 -15.018 1.00 92.06 111 TYR A N 1
ATOM 909 C CA . TYR A 1 111 ? 9.519 -5.594 -15.046 1.00 92.06 111 TYR A CA 1
ATOM 910 C C . TYR A 1 111 ? 8.093 -5.976 -15.468 1.00 92.06 111 TYR A C 1
ATOM 912 O O . TYR A 1 111 ? 7.148 -5.653 -14.751 1.00 92.06 111 TYR A O 1
ATOM 920 N N . ASP A 1 112 ? 7.950 -6.709 -16.573 1.00 93.56 112 ASP A N 1
ATOM 921 C CA . ASP A 1 112 ? 6.635 -7.071 -17.113 1.00 93.56 112 ASP A CA 1
ATOM 922 C C . ASP A 1 112 ? 5.922 -8.080 -16.207 1.00 93.56 112 ASP A C 1
ATOM 924 O O . ASP A 1 112 ? 4.792 -7.848 -15.787 1.00 93.56 112 ASP A O 1
ATOM 928 N N . ALA A 1 113 ? 6.621 -9.146 -15.800 1.00 91.69 113 ALA A N 1
ATOM 929 C CA . ALA A 1 113 ? 6.088 -10.148 -14.874 1.00 91.69 113 ALA A CA 1
ATOM 930 C C . ALA A 1 113 ? 5.630 -9.530 -13.543 1.00 91.69 113 ALA A C 1
ATOM 932 O O . ALA A 1 113 ? 4.624 -9.940 -12.974 1.00 91.69 113 ALA A O 1
ATOM 933 N N . TYR A 1 114 ? 6.358 -8.529 -13.047 1.00 92.31 114 TYR A N 1
ATOM 934 C CA . TYR A 1 114 ? 5.988 -7.807 -11.838 1.00 92.31 114 TYR A CA 1
ATOM 935 C C . TYR A 1 114 ? 4.773 -6.896 -12.044 1.00 92.31 114 TYR A C 1
ATOM 937 O O . TYR A 1 114 ? 3.920 -6.810 -11.163 1.00 92.31 114 TYR A O 1
ATOM 945 N N . GLY A 1 115 ? 4.673 -6.242 -13.204 1.00 92.62 115 GLY A N 1
ATOM 946 C CA . GLY A 1 115 ? 3.505 -5.451 -13.592 1.00 92.62 115 GLY A CA 1
ATOM 947 C C . GLY A 1 115 ? 2.227 -6.285 -13.670 1.00 92.62 115 GLY A C 1
ATOM 948 O O . GLY A 1 115 ? 1.182 -5.856 -13.182 1.00 92.62 115 GLY A O 1
ATOM 949 N N . GLU A 1 116 ? 2.326 -7.508 -14.191 1.00 94.38 116 GLU A N 1
ATOM 950 C CA . GLU A 1 116 ? 1.185 -8.421 -14.288 1.00 94.38 116 GLU A CA 1
ATOM 951 C C . GLU A 1 116 ? 0.590 -8.796 -12.927 1.00 94.38 116 GLU A C 1
ATOM 953 O O . GLU A 1 116 ? -0.631 -8.893 -12.812 1.00 94.38 116 GLU A O 1
ATOM 958 N N . VAL A 1 117 ? 1.408 -8.897 -11.873 1.00 92.94 117 VAL A N 1
ATOM 959 C CA . VAL A 1 117 ? 0.916 -9.132 -10.502 1.00 92.94 117 VAL A CA 1
ATOM 960 C C . VAL A 1 117 ? 0.029 -7.978 -10.020 1.00 92.94 117 VAL A C 1
ATOM 962 O O . VAL A 1 117 ? -1.001 -8.210 -9.393 1.00 92.94 117 VAL A O 1
ATOM 965 N N . PHE A 1 118 ? 0.377 -6.725 -10.331 1.00 92.44 118 PHE A N 1
ATOM 966 C CA . PHE A 1 118 ? -0.492 -5.591 -9.993 1.00 92.44 118 PHE A CA 1
ATOM 967 C C . PHE A 1 118 ? -1.780 -5.598 -10.809 1.00 92.44 118 PHE A C 1
ATOM 969 O O . PHE A 1 118 ? -2.842 -5.300 -10.267 1.00 92.44 118 PHE A O 1
ATOM 976 N N . ASN A 1 119 ? -1.705 -5.956 -12.092 1.00 94.81 119 ASN A N 1
ATOM 977 C CA . ASN A 1 119 ? -2.891 -6.082 -12.935 1.00 94.81 119 ASN A CA 1
ATOM 978 C C . ASN A 1 119 ? -3.836 -7.166 -12.399 1.00 94.81 119 ASN A C 1
ATOM 980 O O . ASN A 1 119 ? -5.047 -6.961 -12.368 1.00 94.81 119 ASN A O 1
ATOM 984 N N . GLU A 1 120 ? -3.295 -8.294 -11.940 1.00 96.00 120 GLU A N 1
ATOM 985 C CA . GLU A 1 120 ? -4.049 -9.357 -11.277 1.00 96.00 120 GLU A CA 1
ATOM 986 C C . GLU A 1 120 ? -4.709 -8.867 -9.990 1.00 96.00 120 GLU A C 1
ATOM 988 O O . GLU A 1 120 ? -5.928 -8.946 -9.875 1.00 96.00 120 GLU A O 1
ATOM 993 N N . TRP A 1 121 ? -3.955 -8.245 -9.081 1.00 95.62 121 TRP A N 1
ATOM 994 C CA . TRP A 1 121 ? -4.517 -7.677 -7.852 1.00 95.62 121 TRP A CA 1
ATOM 995 C C . TRP A 1 121 ? -5.586 -6.616 -8.116 1.00 95.62 121 TRP A C 1
ATOM 997 O O . TRP A 1 121 ? -6.536 -6.499 -7.343 1.00 95.62 121 TRP A O 1
ATOM 1007 N N . LYS A 1 122 ? -5.451 -5.846 -9.202 1.00 94.62 122 LYS A N 1
ATOM 1008 C CA . LYS A 1 122 ? -6.461 -4.872 -9.621 1.00 94.62 122 LYS A CA 1
ATOM 1009 C C . LYS A 1 122 ? -7.730 -5.573 -10.107 1.00 94.62 122 LYS A C 1
ATOM 1011 O O . LYS A 1 122 ? -8.823 -5.156 -9.742 1.00 94.62 122 LYS A O 1
ATOM 1016 N N . ARG A 1 123 ? -7.604 -6.654 -10.889 1.00 95.38 123 ARG A N 1
ATOM 1017 C CA . ARG A 1 123 ? -8.748 -7.477 -11.331 1.00 95.38 123 ARG A CA 1
ATOM 1018 C C . ARG A 1 123 ? -9.448 -8.174 -10.165 1.00 95.38 123 ARG A C 1
ATOM 1020 O O . ARG A 1 123 ? -10.668 -8.257 -10.166 1.00 95.38 123 ARG A O 1
ATOM 1027 N N . GLU A 1 124 ? -8.690 -8.641 -9.178 1.00 94.69 124 GLU A N 1
ATOM 1028 C CA . GLU A 1 124 ? -9.219 -9.266 -7.959 1.00 94.69 124 GLU A CA 1
ATOM 1029 C C . GLU A 1 124 ? -9.814 -8.253 -6.965 1.00 94.69 124 GLU A C 1
ATOM 1031 O O . GLU A 1 124 ? -10.377 -8.650 -5.946 1.00 94.69 124 GLU A O 1
ATOM 1036 N N . GLY A 1 125 ? -9.686 -6.946 -7.225 1.00 91.81 125 GLY A N 1
ATOM 1037 C CA . GLY A 1 125 ? -10.176 -5.898 -6.327 1.00 91.81 125 GLY A CA 1
ATOM 1038 C C . GLY A 1 125 ? -9.382 -5.779 -5.021 1.00 91.81 125 GLY A C 1
ATOM 1039 O O . GLY A 1 125 ? -9.876 -5.219 -4.046 1.00 91.81 125 GLY A O 1
ATOM 1040 N N . ILE A 1 126 ? -8.150 -6.297 -4.978 1.00 92.75 126 ILE A N 1
ATOM 1041 C CA . ILE A 1 126 ? -7.233 -6.140 -3.836 1.00 92.75 126 ILE A CA 1
ATOM 1042 C C . ILE A 1 126 ? -6.669 -4.714 -3.798 1.00 92.75 126 ILE A C 1
ATOM 1044 O O . ILE A 1 126 ? -6.365 -4.193 -2.721 1.00 92.75 126 ILE A O 1
ATOM 1048 N N . ILE A 1 127 ? -6.497 -4.100 -4.971 1.00 93.50 127 ILE A N 1
ATOM 1049 C CA . ILE A 1 127 ? -5.959 -2.749 -5.141 1.00 93.50 127 ILE A CA 1
ATOM 1050 C C . ILE A 1 127 ? -6.855 -1.934 -6.100 1.00 93.50 127 ILE A C 1
ATOM 1052 O O . ILE A 1 127 ? -7.347 -2.469 -7.090 1.00 93.50 127 ILE A O 1
ATOM 1056 N N . GLU A 1 128 ? -7.040 -0.637 -5.836 1.00 93.56 128 GLU A N 1
ATOM 1057 C CA . GLU A 1 128 ? -7.837 0.319 -6.636 1.00 93.56 128 GLU A CA 1
ATOM 1058 C C . GLU A 1 128 ? -7.084 1.613 -7.029 1.00 93.56 128 GLU A C 1
ATOM 1060 O O . GLU A 1 128 ? -6.331 2.175 -6.236 1.00 93.56 128 GLU A O 1
ATOM 1065 N N . GLU A 1 129 ? -7.237 2.105 -8.260 1.00 91.88 129 GLU A N 1
ATOM 1066 C CA . GLU A 1 129 ? -6.560 3.353 -8.649 1.00 91.88 129 GLU A CA 1
ATOM 1067 C C . GLU A 1 129 ? -7.041 4.536 -7.805 1.00 91.88 129 GLU A C 1
ATOM 1069 O O . GLU A 1 129 ? -8.240 4.727 -7.611 1.00 91.88 129 GLU A O 1
ATOM 1074 N N . VAL A 1 130 ? -6.093 5.349 -7.333 1.00 89.81 130 VAL A N 1
ATOM 1075 C CA . VAL A 1 130 ? -6.403 6.521 -6.510 1.00 89.81 130 VAL A CA 1
ATOM 1076 C C . VAL A 1 130 ? -7.199 7.536 -7.347 1.00 89.81 130 VAL A C 1
ATOM 1078 O O . VAL A 1 130 ? -6.739 7.916 -8.430 1.00 89.81 130 VAL A O 1
ATOM 1081 N N . PRO A 1 131 ? -8.369 8.007 -6.873 1.00 90.94 131 PRO A N 1
ATOM 1082 C CA . PRO A 1 131 ? -9.156 9.014 -7.575 1.00 90.94 131 PRO A CA 1
ATOM 1083 C C . PRO A 1 131 ? -8.361 10.301 -7.801 1.00 90.94 131 PRO A C 1
ATOM 1085 O O . PRO A 1 131 ? -7.631 10.756 -6.923 1.00 90.94 131 PRO A O 1
ATOM 1088 N N . LYS A 1 132 ? -8.557 10.954 -8.954 1.00 87.62 132 LYS A N 1
ATOM 1089 C CA . LYS A 1 132 ? -7.837 12.199 -9.291 1.00 87.62 132 LYS A CA 1
ATOM 1090 C C . LYS A 1 132 ? -8.055 13.325 -8.278 1.00 87.62 132 LYS A C 1
ATOM 1092 O O . LYS A 1 132 ? -7.157 14.126 -8.063 1.00 87.62 132 LYS A O 1
ATOM 1097 N N . SER A 1 133 ? -9.224 13.357 -7.642 1.00 88.81 133 SER A N 1
ATOM 1098 C CA . SER A 1 133 ? -9.566 14.309 -6.581 1.00 88.81 133 SER A CA 1
ATOM 1099 C C . SER A 1 133 ? -8.731 14.146 -5.310 1.00 88.81 133 SER A C 1
ATOM 1101 O O . SER A 1 133 ? -8.663 15.074 -4.513 1.00 88.81 133 SER A O 1
ATOM 1103 N N . GLU A 1 134 ? -8.125 12.977 -5.096 1.00 85.81 134 GLU A N 1
ATOM 1104 C CA . GLU A 1 134 ? -7.359 12.663 -3.887 1.00 85.81 134 GLU A CA 1
ATOM 1105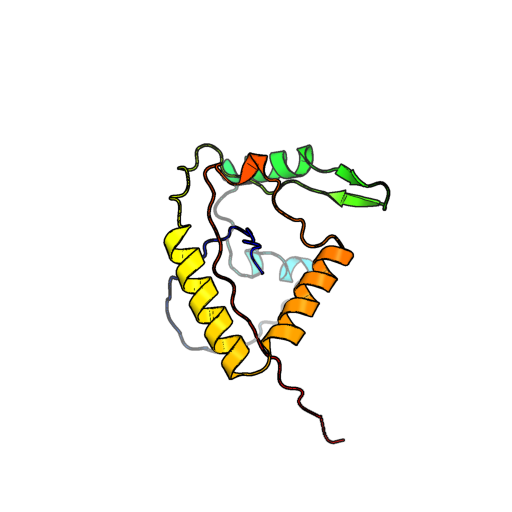 C C . GLU A 1 134 ? -5.844 12.779 -4.080 1.00 85.81 134 GLU A C 1
ATOM 1107 O O . GLU A 1 134 ? -5.100 12.666 -3.107 1.00 85.81 134 GLU A O 1
ATOM 1112 N N . ILE A 1 135 ? -5.377 13.017 -5.310 1.00 81.31 135 ILE A N 1
ATOM 1113 C CA . ILE A 1 135 ? -3.944 13.076 -5.633 1.00 81.31 135 ILE A CA 1
ATOM 1114 C C . ILE A 1 135 ? -3.254 14.224 -4.884 1.00 81.31 135 ILE A C 1
ATOM 1116 O O . ILE A 1 135 ? -2.151 14.041 -4.373 1.00 81.31 135 ILE A O 1
ATOM 1120 N N . ASP A 1 136 ? -3.925 15.372 -4.764 1.00 81.25 136 ASP A N 1
ATOM 1121 C CA . ASP A 1 136 ? -3.375 16.570 -4.116 1.00 81.25 136 ASP A CA 1
ATOM 1122 C C . ASP A 1 136 ? -3.605 16.595 -2.593 1.00 81.25 136 ASP A C 1
ATOM 1124 O O . ASP A 1 136 ? -3.203 17.539 -1.907 1.00 81.25 136 ASP A O 1
ATOM 1128 N N . LEU A 1 137 ? -4.260 15.571 -2.031 1.00 84.25 137 LEU A N 1
ATOM 1129 C CA . LEU A 1 137 ? -4.480 15.491 -0.591 1.00 84.25 137 LEU A CA 1
ATOM 1130 C C . LEU A 1 137 ? -3.199 15.064 0.140 1.00 84.25 137 LEU A C 1
ATOM 1132 O O . LEU A 1 137 ? -2.439 14.232 -0.366 1.00 84.25 137 LEU A O 1
ATOM 1136 N N . PRO A 1 138 ? -2.983 15.543 1.383 1.00 81.69 138 PRO A N 1
ATOM 1137 C CA . PRO A 1 138 ? -1.880 15.081 2.214 1.00 81.69 138 PRO A CA 1
ATOM 1138 C C . PRO A 1 138 ? -1.877 13.555 2.334 1.00 81.69 138 PRO A C 1
ATOM 1140 O O . PRO A 1 138 ? -2.777 12.941 2.917 1.00 81.69 138 PRO A O 1
ATOM 1143 N N . CYS A 1 139 ? -0.843 12.926 1.784 1.00 86.38 139 CYS A N 1
ATOM 1144 C CA . CYS A 1 139 ? -0.710 11.483 1.772 1.00 86.38 139 CYS A CA 1
ATOM 1145 C C . CYS A 1 139 ? 0.695 11.050 2.193 1.00 86.38 139 CYS A C 1
ATOM 1147 O O . CYS A 1 139 ? 1.630 11.838 2.304 1.00 86.38 139 CYS A O 1
ATOM 1149 N N . HIS A 1 140 ? 0.814 9.765 2.515 1.00 88.69 140 HIS A N 1
ATOM 1150 C CA . HIS A 1 140 ? 2.086 9.155 2.854 1.00 88.69 140 HIS A CA 1
ATOM 1151 C C . HIS A 1 140 ? 2.203 7.842 2.096 1.00 88.69 140 HIS A C 1
ATOM 1153 O O . HIS A 1 140 ? 1.428 6.903 2.312 1.00 88.69 140 HIS A O 1
ATOM 1159 N N . TYR A 1 141 ? 3.173 7.801 1.200 1.00 89.62 141 TYR A N 1
ATOM 1160 C CA . TYR A 1 141 ? 3.491 6.669 0.354 1.00 89.62 141 TYR A CA 1
ATOM 1161 C C . TYR A 1 141 ? 4.314 5.652 1.110 1.00 89.62 141 TYR A C 1
ATOM 1163 O O . TYR A 1 141 ? 5.075 5.992 2.019 1.00 89.62 141 TYR A O 1
ATOM 1171 N N . LEU A 1 142 ? 4.218 4.394 0.707 1.00 90.06 142 LEU A N 1
ATOM 1172 C CA . LEU A 1 142 ? 4.959 3.356 1.391 1.00 90.06 142 LEU A CA 1
ATOM 1173 C C . LEU A 1 142 ? 6.094 2.787 0.593 1.00 90.06 142 LEU A C 1
ATOM 1175 O O . LEU A 1 142 ? 6.004 2.668 -0.627 1.00 90.06 142 LEU A O 1
ATOM 1179 N N . PRO A 1 143 ? 7.166 2.394 1.298 1.00 87.81 143 PRO A N 1
ATOM 1180 C CA . PRO A 1 143 ? 8.212 1.638 0.664 1.00 87.81 143 PRO A CA 1
ATOM 1181 C C . PRO A 1 143 ? 7.629 0.307 0.200 1.00 87.81 143 PRO A C 1
ATOM 1183 O O . PRO A 1 143 ? 7.153 -0.498 0.999 1.00 87.81 143 PRO A O 1
ATOM 1186 N N . HIS A 1 144 ? 7.713 0.081 -1.102 1.00 86.38 144 HIS A N 1
ATOM 1187 C CA . HIS A 1 144 ? 7.441 -1.207 -1.710 1.00 86.38 144 HIS A CA 1
ATOM 1188 C C . HIS A 1 144 ? 8.734 -1.786 -2.271 1.00 86.38 144 HIS A C 1
ATOM 1190 O O . HIS A 1 144 ? 9.601 -1.050 -2.745 1.00 86.38 144 HIS A O 1
ATOM 1196 N N . ARG A 1 145 ? 8.882 -3.108 -2.200 1.00 84.38 145 ARG A N 1
ATOM 1197 C CA . ARG A 1 145 ? 10.041 -3.821 -2.738 1.00 84.38 145 ARG A CA 1
ATOM 1198 C C . ARG A 1 145 ? 9.588 -5.134 -3.350 1.00 84.38 145 ARG A C 1
ATOM 1200 O O . ARG A 1 145 ? 8.822 -5.876 -2.741 1.00 84.38 145 ARG A O 1
ATOM 1207 N N . HIS A 1 146 ? 10.105 -5.441 -4.535 1.00 85.12 146 HIS A N 1
ATOM 1208 C CA . HIS A 1 146 ? 9.890 -6.739 -5.156 1.00 85.12 146 HIS A CA 1
ATOM 1209 C C . HIS A 1 146 ? 10.664 -7.836 -4.415 1.00 85.12 146 HIS A C 1
ATOM 1211 O O . HIS A 1 146 ? 11.815 -7.645 -4.013 1.00 85.12 146 HIS A O 1
ATOM 1217 N N . VAL A 1 147 ? 10.014 -8.982 -4.222 1.00 85.94 147 VAL A N 1
ATOM 1218 C CA . VAL A 1 147 ? 10.609 -10.182 -3.627 1.00 85.94 147 VAL A CA 1
ATOM 1219 C C . VAL A 1 147 ? 10.470 -11.305 -4.640 1.00 85.94 147 VAL A C 1
ATOM 1221 O O . VAL A 1 147 ? 9.360 -11.639 -5.047 1.00 85.94 147 VAL A O 1
ATOM 1224 N N . VAL A 1 148 ? 11.598 -11.877 -5.052 1.00 84.94 148 VAL A N 1
ATOM 1225 C CA . VAL A 1 148 ? 11.638 -12.991 -6.002 1.00 84.94 148 VAL A CA 1
ATOM 1226 C C . VAL A 1 148 ? 11.820 -14.275 -5.209 1.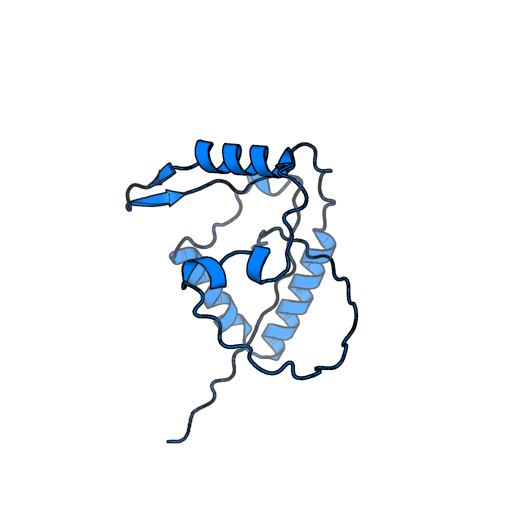00 84.94 148 VAL A C 1
ATOM 1228 O O . VAL A 1 148 ? 12.836 -14.457 -4.541 1.00 84.94 148 VAL A O 1
ATOM 1231 N N . LYS A 1 149 ? 10.833 -15.168 -5.268 1.00 84.19 149 LYS A N 1
ATOM 1232 C CA . LYS A 1 149 ? 10.950 -16.503 -4.680 1.00 84.19 149 LYS A CA 1
ATOM 1233 C C . LYS A 1 149 ? 11.567 -17.442 -5.712 1.00 84.19 149 LYS A C 1
ATOM 1235 O O . LYS A 1 149 ? 10.966 -17.690 -6.755 1.00 84.19 149 LYS A O 1
ATOM 1240 N N . GLN A 1 150 ? 12.753 -17.970 -5.424 1.00 80.62 150 GLN A N 1
ATOM 1241 C CA . GLN A 1 150 ? 13.345 -19.025 -6.243 1.00 80.62 150 GLN A CA 1
ATOM 1242 C C . GLN A 1 150 ? 12.553 -20.323 -6.052 1.00 80.62 150 GLN A C 1
ATOM 1244 O O . GLN A 1 150 ? 12.177 -20.682 -4.934 1.00 80.62 150 GLN A O 1
ATOM 1249 N N . LYS A 1 151 ? 12.262 -21.018 -7.153 1.00 75.56 151 LYS A N 1
ATOM 1250 C CA . LYS A 1 151 ? 11.651 -22.345 -7.090 1.00 75.56 151 LYS A CA 1
ATOM 1251 C C . LYS A 1 151 ? 12.746 -23.347 -6.729 1.00 75.56 151 LYS A C 1
ATOM 1253 O O . LYS A 1 151 ? 13.606 -23.631 -7.557 1.00 75.56 151 LYS A O 1
ATOM 1258 N N . HIS A 1 152 ? 12.714 -23.870 -5.508 1.00 71.12 152 HIS A N 1
ATOM 1259 C CA . HIS A 1 152 ? 13.458 -25.078 -5.169 1.00 71.12 152 HIS A CA 1
ATOM 1260 C C . HIS A 1 152 ? 12.635 -26.266 -5.665 1.00 71.12 152 HIS A C 1
ATOM 1262 O O . HIS A 1 152 ? 11.490 -26.440 -5.250 1.00 71.12 152 HIS A O 1
ATOM 1268 N N . TYR A 1 153 ? 13.179 -27.032 -6.607 1.00 69.06 153 TYR A N 1
ATOM 1269 C CA . TYR A 1 153 ? 12.644 -28.351 -6.907 1.00 69.06 153 TYR A CA 1
ATOM 1270 C C . TYR A 1 153 ? 13.135 -29.286 -5.803 1.00 69.06 153 TYR A C 1
ATOM 1272 O O . TYR A 1 153 ? 14.335 -29.389 -5.557 1.00 69.06 153 TYR A O 1
ATOM 1280 N N . ASN A 1 154 ? 12.209 -29.929 -5.100 1.00 62.38 154 ASN A N 1
ATOM 1281 C CA . ASN A 1 154 ? 12.575 -31.021 -4.214 1.00 62.38 154 ASN A CA 1
ATOM 1282 C C . ASN A 1 154 ? 12.786 -32.237 -5.116 1.00 62.38 154 ASN A C 1
ATOM 1284 O O . ASN A 1 154 ? 11.835 -32.703 -5.744 1.00 62.38 154 ASN A O 1
ATO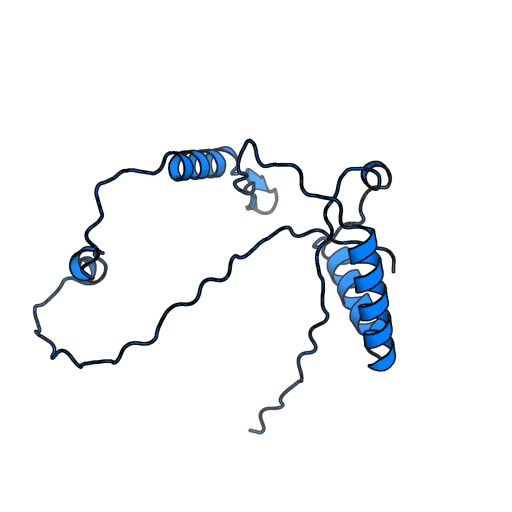M 1288 N N . THR A 1 155 ? 14.025 -32.701 -5.236 1.00 52.81 155 THR A N 1
ATOM 1289 C CA . THR A 1 155 ? 14.314 -33.986 -5.874 1.00 52.81 155 THR A CA 1
ATOM 1290 C C . THR A 1 155 ? 13.805 -35.078 -4.933 1.00 52.81 155 THR A C 1
ATOM 1292 O O . THR A 1 155 ? 14.333 -35.210 -3.829 1.00 52.81 155 THR A O 1
ATOM 1295 N N . ASN A 1 156 ? 12.737 -35.775 -5.333 1.00 49.97 156 ASN A N 1
ATOM 1296 C CA . ASN A 1 156 ? 12.308 -37.032 -4.708 1.00 49.97 156 ASN A CA 1
ATOM 1297 C C . ASN A 1 156 ? 13.246 -38.169 -5.110 1.00 49.97 156 ASN A C 1
ATOM 1299 O O . ASN A 1 156 ? 13.715 -38.142 -6.272 1.00 49.97 156 ASN A O 1
#